Protein AF-A0A7G9W8E6-F1 (afdb_monomer_lite)

Radius of gyration: 17.07 Å; chains: 1; bounding box: 52×28×43 Å

Sequence (88 aa):
MDLKQIQSILSEFDELRNLTIQEIIKEIKKEALTYHDVHKNLNEADKQCVFNWEGSNKFSNLFSEISVLIEKEKRDLSLKNNSDKEVV

Structure (mmCIF, N/CA/C/O backbone):
data_AF-A0A7G9W8E6-F1
#
_entry.id   AF-A0A7G9W8E6-F1
#
loop_
_atom_site.group_PDB
_atom_site.id
_atom_site.type_symbol
_atom_site.labe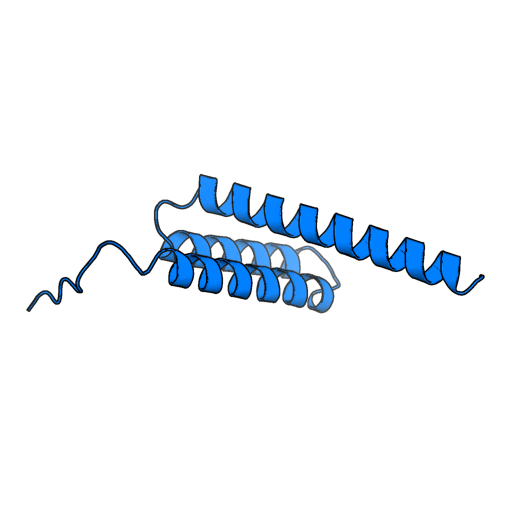l_atom_id
_atom_site.label_alt_id
_atom_site.label_comp_id
_atom_site.label_asym_id
_atom_site.label_entity_id
_atom_site.label_seq_id
_atom_site.pdbx_PDB_ins_code
_atom_site.Cartn_x
_atom_site.Cartn_y
_atom_site.Cartn_z
_atom_site.occupancy
_atom_site.B_iso_or_equiv
_atom_site.auth_seq_id
_atom_site.auth_comp_id
_atom_site.auth_asym_id
_atom_site.auth_atom_id
_atom_site.pdbx_PDB_model_num
ATOM 1 N N . MET A 1 1 ? 21.405 -5.212 -24.131 1.00 60.25 1 MET A N 1
ATOM 2 C CA . MET A 1 1 ? 21.004 -5.285 -22.714 1.00 60.25 1 MET A CA 1
ATOM 3 C C . MET A 1 1 ? 20.940 -6.758 -22.365 1.00 60.25 1 MET A C 1
ATOM 5 O O . MET A 1 1 ? 20.218 -7.482 -23.038 1.00 60.25 1 MET A O 1
ATOM 9 N N . ASP A 1 2 ? 21.794 -7.209 -21.451 1.00 86.81 2 ASP A N 1
ATOM 10 C CA . ASP A 1 2 ? 21.883 -8.619 -21.050 1.00 86.81 2 ASP A CA 1
ATOM 11 C C . ASP A 1 2 ? 20.689 -8.989 -20.151 1.00 86.81 2 ASP A C 1
ATOM 13 O O . ASP A 1 2 ? 20.194 -8.148 -19.399 1.00 86.81 2 ASP A O 1
ATOM 17 N N . LEU A 1 3 ? 20.221 -10.237 -20.205 1.00 86.94 3 LEU A N 1
ATOM 18 C CA . LEU A 1 3 ? 19.058 -10.724 -19.454 1.00 86.94 3 LEU A CA 1
ATOM 19 C C . LEU A 1 3 ? 19.212 -10.470 -17.943 1.00 86.94 3 LEU A C 1
ATOM 21 O O . LEU A 1 3 ? 18.255 -10.091 -17.272 1.00 86.94 3 LEU A O 1
ATOM 25 N N . LYS A 1 4 ? 20.441 -10.593 -17.426 1.00 87.19 4 LYS A N 1
ATOM 26 C CA . LYS A 1 4 ? 20.780 -10.300 -16.024 1.00 87.19 4 LYS A CA 1
ATOM 27 C C . LYS A 1 4 ? 20.593 -8.827 -15.658 1.00 87.19 4 LYS A C 1
ATOM 29 O O . LYS A 1 4 ? 20.165 -8.520 -14.552 1.00 87.19 4 LYS A O 1
ATOM 34 N N . GLN A 1 5 ? 20.881 -7.916 -16.588 1.00 85.62 5 GLN A N 1
ATOM 35 C CA . GLN A 1 5 ? 20.677 -6.481 -16.376 1.00 85.62 5 GLN A CA 1
ATOM 36 C C . GLN A 1 5 ? 19.183 -6.147 -16.333 1.00 85.62 5 GLN A C 1
ATOM 38 O O . GLN A 1 5 ? 18.763 -5.369 -15.485 1.00 85.62 5 GLN A O 1
ATOM 43 N N . ILE A 1 6 ? 18.374 -6.779 -17.196 1.00 87.94 6 ILE A N 1
ATOM 44 C CA . ILE A 1 6 ? 16.908 -6.643 -17.164 1.00 87.94 6 ILE A CA 1
ATOM 45 C C . ILE A 1 6 ? 16.364 -7.123 -15.810 1.00 87.94 6 ILE A C 1
ATOM 47 O O . ILE A 1 6 ? 15.569 -6.425 -15.190 1.00 87.94 6 ILE A O 1
ATOM 51 N N . GLN A 1 7 ? 16.819 -8.283 -15.327 1.00 85.69 7 GLN A N 1
ATOM 52 C CA . GLN A 1 7 ? 16.385 -8.841 -14.041 1.00 85.69 7 GLN A CA 1
ATOM 53 C C . GLN A 1 7 ? 16.763 -7.962 -12.842 1.00 85.69 7 GLN A C 1
ATOM 55 O O . GLN A 1 7 ? 15.938 -7.796 -11.945 1.00 85.69 7 GLN A O 1
ATOM 60 N N . SER A 1 8 ? 17.967 -7.377 -12.833 1.00 88.19 8 SER A N 1
ATOM 61 C CA . SER A 1 8 ? 18.385 -6.443 -11.773 1.00 88.19 8 SER A CA 1
ATOM 62 C C . SER A 1 8 ? 17.475 -5.220 -11.733 1.00 88.19 8 SER A C 1
ATOM 64 O O . SER A 1 8 ? 16.930 -4.897 -10.685 1.00 88.19 8 SER A O 1
ATOM 66 N N . ILE A 1 9 ? 17.226 -4.607 -12.897 1.00 88.19 9 ILE A N 1
ATOM 67 C CA . ILE A 1 9 ? 16.377 -3.414 -13.010 1.00 88.19 9 ILE A CA 1
ATOM 68 C C . ILE A 1 9 ? 14.945 -3.708 -12.551 1.00 88.19 9 ILE A C 1
ATOM 70 O O . ILE A 1 9 ? 14.354 -2.906 -11.836 1.00 88.19 9 ILE A O 1
ATOM 74 N N . LEU A 1 10 ? 14.383 -4.856 -12.941 1.00 84.44 10 LEU A N 1
ATOM 75 C CA . LEU A 1 10 ? 13.043 -5.252 -12.503 1.00 84.44 10 LEU A CA 1
ATOM 76 C C . LEU A 1 10 ? 12.985 -5.513 -10.992 1.00 84.44 10 LEU A C 1
ATOM 78 O O . LEU A 1 10 ? 12.019 -5.114 -10.354 1.00 84.44 10 LEU A O 1
ATOM 82 N N . SER A 1 11 ? 14.024 -6.124 -10.416 1.00 85.38 11 SER A N 1
ATOM 83 C CA . SER A 1 11 ? 14.079 -6.394 -8.972 1.00 85.38 11 SER A CA 1
ATOM 84 C C . SER A 1 11 ? 14.186 -5.104 -8.157 1.00 85.38 11 SER A C 1
ATOM 86 O O . SER A 1 11 ? 13.453 -4.932 -7.188 1.00 85.38 11 SER A O 1
ATOM 88 N N . GLU A 1 12 ? 15.046 -4.173 -8.578 1.00 87.19 12 GLU A N 1
A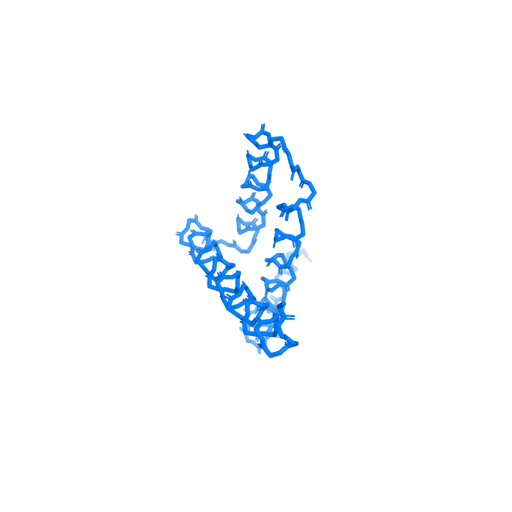TOM 89 C CA . GLU A 1 12 ? 15.169 -2.845 -7.960 1.00 87.19 12 GLU A CA 1
ATOM 90 C C . GLU A 1 12 ? 13.859 -2.056 -8.072 1.00 87.19 12 GLU A C 1
ATOM 92 O O . GLU A 1 12 ? 13.432 -1.404 -7.120 1.00 87.19 12 GLU A O 1
ATOM 97 N N . PHE A 1 13 ? 13.181 -2.145 -9.221 1.00 85.06 13 PHE A N 1
ATOM 98 C CA . PHE A 1 13 ? 11.874 -1.526 -9.414 1.00 85.06 13 PHE A CA 1
ATOM 99 C C . PHE A 1 13 ? 10.822 -2.092 -8.451 1.00 85.06 13 PHE A C 1
ATOM 101 O O . PHE A 1 13 ? 10.101 -1.322 -7.816 1.00 85.06 13 PHE A O 1
ATOM 108 N N . ASP A 1 14 ? 10.746 -3.417 -8.314 1.00 83.88 14 ASP A N 1
ATOM 109 C CA . ASP A 1 14 ? 9.816 -4.070 -7.391 1.00 83.88 14 ASP A CA 1
ATOM 110 C C . ASP A 1 14 ? 10.123 -3.723 -5.926 1.00 83.88 14 ASP A C 1
ATOM 112 O O . ASP A 1 14 ? 9.202 -3.490 -5.141 1.00 83.88 14 ASP A O 1
ATOM 116 N N . GLU A 1 15 ? 11.399 -3.626 -5.547 1.00 86.00 15 GLU A N 1
ATOM 117 C CA . GLU A 1 15 ? 11.809 -3.213 -4.202 1.00 86.00 15 GLU A CA 1
ATOM 118 C C . GLU A 1 15 ? 11.389 -1.768 -3.898 1.00 86.00 15 GLU A C 1
ATOM 120 O O . GLU A 1 15 ? 10.711 -1.518 -2.898 1.00 86.00 15 GLU A O 1
ATOM 125 N N . LEU A 1 16 ? 11.699 -0.822 -4.789 1.00 85.56 16 LEU A N 1
ATOM 126 C CA . LEU A 1 16 ? 11.311 0.587 -4.644 1.00 85.56 16 LEU A CA 1
ATOM 127 C C . LEU A 1 16 ? 9.792 0.765 -4.596 1.00 85.56 16 LEU A C 1
ATOM 129 O O . LEU A 1 16 ? 9.264 1.559 -3.812 1.00 85.56 16 LEU A O 1
ATOM 133 N N . ARG A 1 17 ? 9.072 0.002 -5.417 1.00 82.94 17 ARG A N 1
ATOM 134 C CA . ARG A 1 17 ? 7.613 -0.022 -5.417 1.00 82.94 17 ARG A CA 1
ATOM 135 C C . ARG A 1 17 ? 7.067 -0.523 -4.082 1.00 82.94 17 ARG A C 1
ATOM 137 O O . ARG A 1 17 ? 6.175 0.111 -3.524 1.00 82.94 17 ARG A O 1
ATOM 144 N N . ASN A 1 18 ? 7.608 -1.617 -3.551 1.00 81.31 18 ASN A N 1
ATOM 145 C CA . ASN A 1 18 ? 7.201 -2.151 -2.252 1.00 81.31 18 ASN A CA 1
ATOM 146 C C . ASN A 1 18 ? 7.474 -1.162 -1.114 1.00 81.31 18 ASN A C 1
ATOM 148 O O . ASN A 1 18 ? 6.616 -0.982 -0.251 1.00 81.31 18 ASN A O 1
ATOM 152 N N . LEU A 1 19 ? 8.621 -0.478 -1.128 1.00 86.44 19 LEU A N 1
ATOM 153 C CA . LEU A 1 19 ? 8.930 0.580 -0.160 1.00 86.44 19 LEU A CA 1
ATOM 154 C C . LEU A 1 19 ? 7.904 1.716 -0.230 1.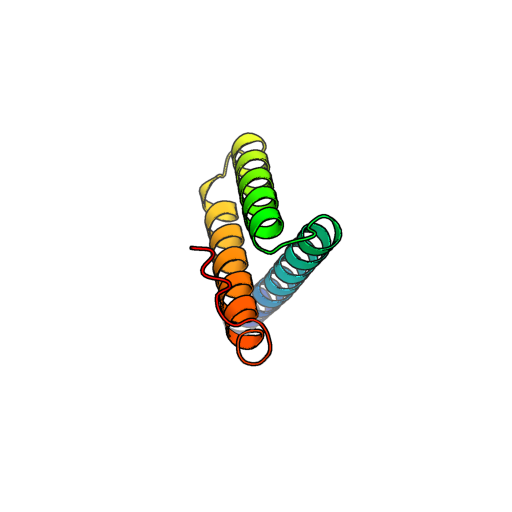00 86.44 19 LEU A C 1
ATOM 156 O O . LEU A 1 19 ? 7.351 2.111 0.793 1.00 86.44 19 LEU A O 1
ATOM 160 N N . THR A 1 20 ? 7.572 2.160 -1.443 1.00 84.75 20 THR A N 1
ATOM 161 C CA . THR A 1 20 ? 6.573 3.214 -1.673 1.00 84.75 20 THR A CA 1
ATOM 162 C C . THR A 1 20 ? 5.195 2.814 -1.134 1.00 84.75 20 THR A C 1
ATOM 164 O O . THR A 1 20 ? 4.532 3.597 -0.458 1.00 84.75 20 THR A O 1
ATOM 167 N N . ILE A 1 21 ? 4.765 1.572 -1.381 1.00 83.06 21 ILE A N 1
ATOM 168 C CA . ILE A 1 21 ? 3.510 1.017 -0.847 1.00 83.06 21 ILE A CA 1
ATOM 169 C C . ILE A 1 21 ? 3.493 1.081 0.685 1.00 83.06 21 ILE A C 1
ATOM 171 O O . ILE A 1 21 ? 2.500 1.511 1.275 1.00 83.06 21 ILE A O 1
ATOM 175 N N . GLN A 1 22 ? 4.583 0.670 1.337 1.00 82.50 22 GLN A N 1
ATOM 176 C CA . GLN A 1 22 ? 4.684 0.673 2.799 1.00 82.50 22 GLN A CA 1
ATOM 177 C C . GLN A 1 22 ? 4.639 2.091 3.378 1.00 82.50 22 GLN A C 1
ATOM 179 O O . GLN A 1 22 ? 3.982 2.314 4.395 1.00 82.50 22 GLN A O 1
ATOM 184 N N . GLU A 1 23 ? 5.286 3.058 2.728 1.00 86.00 23 GLU A N 1
ATOM 185 C CA . GLU A 1 23 ? 5.242 4.464 3.139 1.00 86.00 23 GLU A CA 1
ATOM 186 C C . GLU A 1 23 ? 3.834 5.055 3.025 1.00 86.00 23 GLU A C 1
ATOM 188 O O . GLU A 1 23 ? 3.355 5.668 3.979 1.00 86.00 23 GLU A O 1
ATOM 193 N N . ILE A 1 24 ? 3.129 4.799 1.917 1.00 83.00 24 ILE A N 1
ATOM 194 C CA . ILE A 1 24 ? 1.741 5.250 1.734 1.00 83.00 24 ILE A CA 1
ATOM 195 C C . ILE A 1 24 ? 0.838 4.657 2.821 1.00 83.00 24 ILE A C 1
ATOM 197 O O . ILE A 1 24 ? 0.077 5.383 3.461 1.00 83.00 24 ILE A O 1
ATOM 201 N N . ILE A 1 25 ? 0.945 3.349 3.080 1.00 82.06 25 ILE A N 1
ATOM 202 C CA . ILE A 1 25 ? 0.181 2.681 4.143 1.00 82.06 25 ILE A CA 1
ATOM 203 C C . ILE A 1 25 ? 0.473 3.318 5.504 1.00 82.06 25 ILE A C 1
ATOM 205 O O . ILE A 1 25 ? -0.447 3.544 6.292 1.00 82.06 25 ILE A O 1
ATOM 209 N N . LYS A 1 26 ? 1.744 3.601 5.794 1.00 83.00 26 LYS A N 1
ATOM 210 C CA . LYS A 1 26 ? 2.175 4.186 7.064 1.00 83.00 26 LYS A CA 1
ATOM 211 C C . LYS A 1 26 ? 1.595 5.584 7.275 1.00 83.00 26 LYS A C 1
ATOM 213 O O . LYS A 1 26 ? 1.077 5.843 8.359 1.00 83.00 26 LYS A O 1
ATOM 218 N N . GLU A 1 27 ? 1.649 6.458 6.273 1.00 83.50 27 GLU A N 1
ATOM 219 C CA . GLU A 1 27 ? 1.086 7.809 6.388 1.00 83.50 27 GLU A CA 1
ATOM 220 C C . GLU A 1 27 ? -0.447 7.775 6.481 1.00 83.50 27 GLU A C 1
ATOM 222 O O . GLU A 1 27 ? -1.014 8.421 7.359 1.00 83.50 27 GLU A O 1
ATOM 227 N N . ILE A 1 28 ? -1.130 6.927 5.701 1.00 81.19 28 ILE A N 1
ATOM 228 C CA . ILE A 1 28 ? -2.592 6.773 5.803 1.00 81.19 28 ILE A CA 1
ATOM 229 C C . ILE A 1 28 ? -3.006 6.300 7.201 1.00 81.19 28 ILE A C 1
ATOM 231 O O . ILE A 1 28 ? -3.952 6.830 7.783 1.00 81.19 28 ILE A O 1
ATOM 235 N N . LYS A 1 29 ? -2.295 5.319 7.770 1.00 75.44 29 LYS A N 1
ATOM 236 C CA . LYS A 1 29 ? -2.564 4.816 9.126 1.00 75.44 29 LYS A CA 1
ATOM 237 C C . LYS A 1 29 ? -2.265 5.829 10.221 1.00 75.44 29 LYS A C 1
ATOM 239 O O . LYS A 1 29 ? -2.870 5.757 11.281 1.00 75.44 29 LYS A O 1
ATOM 244 N N . LYS A 1 30 ? -1.326 6.745 9.997 1.00 77.88 30 LYS A N 1
ATOM 245 C CA . LYS A 1 30 ? -1.001 7.805 10.956 1.00 77.88 30 LYS A CA 1
ATOM 246 C C . LYS A 1 30 ? -2.149 8.805 11.097 1.00 77.88 30 LYS A C 1
ATOM 248 O O . LYS A 1 30 ? -2.358 9.333 12.184 1.00 77.88 30 LYS A O 1
ATOM 253 N N . GLU A 1 31 ? -2.885 9.045 10.016 1.00 73.62 31 GLU A N 1
ATOM 254 C CA . GLU A 1 31 ? -4.038 9.952 9.990 1.00 73.62 31 GLU A CA 1
ATOM 255 C C . GLU A 1 31 ? -5.371 9.253 10.307 1.00 73.62 31 GLU A C 1
ATOM 257 O O . GLU A 1 31 ? -6.357 9.915 10.630 1.00 73.62 31 GLU A O 1
ATOM 262 N N . ALA A 1 32 ? -5.414 7.920 10.239 1.00 77.06 32 ALA A N 1
ATOM 263 C CA . ALA A 1 32 ? -6.619 7.126 10.436 1.00 77.06 32 ALA A CA 1
ATOM 264 C C . ALA A 1 32 ? -6.723 6.543 11.856 1.00 77.06 32 ALA A C 1
ATOM 266 O O . ALA A 1 32 ? -5.812 5.882 12.348 1.00 77.06 32 ALA A O 1
ATOM 267 N N . LEU A 1 33 ? -7.881 6.723 12.497 1.00 70.12 33 LEU A N 1
ATOM 268 C CA . LEU A 1 33 ? -8.177 6.139 13.813 1.00 70.12 33 LEU A CA 1
ATOM 269 C C . LEU A 1 33 ? -8.827 4.755 13.703 1.00 70.12 33 LEU A C 1
ATOM 271 O O . LEU A 1 33 ? -8.757 3.951 14.633 1.00 70.12 33 LEU A O 1
ATOM 275 N N . THR A 1 34 ? -9.466 4.472 12.569 1.00 73.88 34 THR A N 1
ATOM 276 C CA . THR A 1 34 ? -10.155 3.21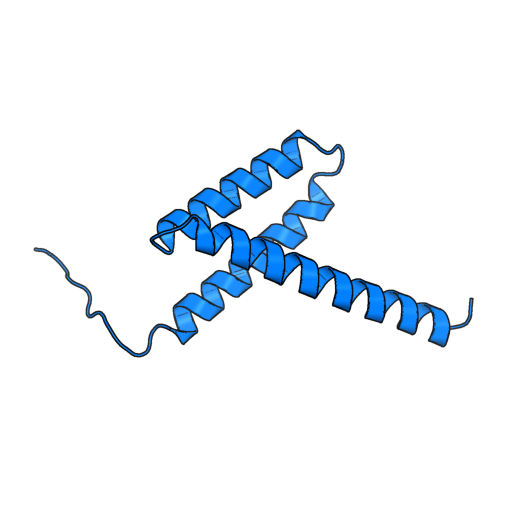0 12.294 1.00 73.88 34 THR A CA 1
ATOM 277 C C . THR A 1 34 ? -9.819 2.683 10.900 1.00 73.88 34 THR A C 1
ATOM 279 O O . THR A 1 34 ? -9.423 3.436 10.012 1.00 73.88 34 THR A O 1
ATOM 282 N N . TYR A 1 35 ? -10.051 1.389 10.656 1.00 72.69 35 TYR A N 1
ATOM 283 C CA . TYR A 1 35 ? -9.946 0.821 9.303 1.00 72.69 35 TYR A CA 1
ATOM 284 C C . TYR A 1 35 ? -10.884 1.494 8.300 1.00 72.69 35 TYR A C 1
ATOM 286 O O . TYR A 1 35 ? -10.560 1.589 7.120 1.00 72.69 35 TYR A O 1
ATOM 294 N N . HIS A 1 36 ? -12.038 1.979 8.761 1.00 74.56 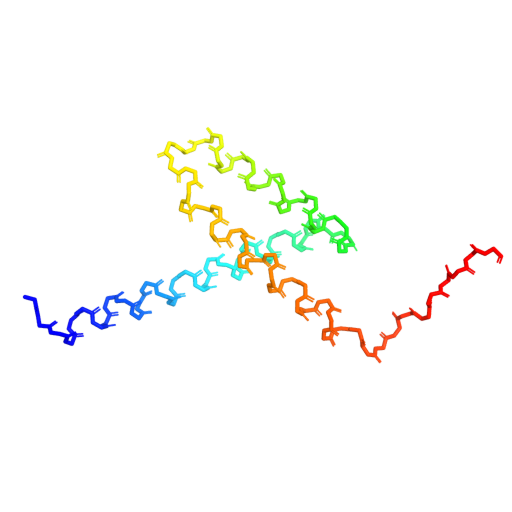36 HIS A N 1
ATOM 295 C CA . HIS A 1 36 ? -12.946 2.739 7.914 1.00 74.56 36 HIS A CA 1
ATOM 296 C C . HIS A 1 36 ? -12.288 4.038 7.422 1.00 74.56 36 HIS A C 1
ATOM 298 O O . HIS A 1 36 ? -12.347 4.338 6.229 1.00 74.56 36 HIS A O 1
ATOM 304 N N . ASP A 1 37 ? -11.586 4.746 8.310 1.00 74.94 37 ASP A N 1
ATOM 305 C CA . ASP A 1 37 ? -10.836 5.958 7.964 1.00 74.94 37 ASP A CA 1
ATOM 306 C C . ASP A 1 37 ? -9.654 5.645 7.039 1.00 74.94 37 ASP A C 1
ATOM 308 O O . ASP A 1 37 ? -9.411 6.385 6.091 1.00 74.94 37 ASP A O 1
ATOM 312 N N . VAL A 1 38 ? -8.979 4.504 7.235 1.00 78.19 38 VAL A N 1
ATOM 313 C CA . VAL A 1 38 ? -7.916 4.029 6.331 1.00 78.19 38 VAL A CA 1
ATOM 314 C C . VAL A 1 38 ? -8.445 3.871 4.902 1.00 78.19 38 VAL A C 1
ATOM 316 O O . VAL A 1 38 ? -7.847 4.400 3.969 1.00 78.19 38 VAL A O 1
ATOM 319 N N . HIS A 1 39 ? -9.579 3.187 4.706 1.00 77.50 39 HIS A N 1
ATOM 320 C CA . HIS A 1 39 ? -10.163 3.020 3.368 1.00 77.50 39 HIS A CA 1
ATOM 321 C C . HIS A 1 39 ? -10.633 4.344 2.763 1.00 77.50 39 HIS A C 1
ATOM 323 O O . HIS A 1 39 ? -10.492 4.555 1.557 1.00 77.50 39 HIS A O 1
ATOM 329 N N . LYS A 1 40 ? -11.192 5.235 3.587 1.00 81.38 40 LYS A N 1
ATOM 330 C CA . LYS A 1 40 ? -11.632 6.559 3.147 1.00 81.38 40 LYS A CA 1
ATOM 331 C C . LYS A 1 40 ? -10.449 7.398 2.659 1.00 81.38 40 LYS A C 1
ATOM 333 O O . LYS A 1 40 ? -10.493 7.882 1.530 1.00 81.38 40 LYS A O 1
ATOM 338 N N . ASN A 1 41 ? -9.390 7.495 3.460 1.00 82.12 41 ASN A N 1
ATOM 339 C CA . ASN A 1 41 ? -8.173 8.241 3.137 1.00 82.12 41 ASN A CA 1
ATOM 340 C C . ASN A 1 41 ? -7.459 7.647 1.914 1.00 82.12 41 ASN A C 1
ATOM 342 O O . ASN A 1 41 ? -6.992 8.384 1.051 1.00 82.12 41 ASN A O 1
ATOM 346 N N . LEU A 1 42 ? -7.439 6.316 1.785 1.00 84.69 42 LEU A N 1
ATOM 347 C CA . LEU A 1 42 ? -6.870 5.634 0.623 1.00 84.69 42 LEU A CA 1
ATOM 348 C C . LEU A 1 42 ? -7.617 5.964 -0.677 1.00 84.69 42 LEU A C 1
ATOM 350 O O . LEU A 1 42 ? -6.992 6.253 -1.691 1.00 84.69 42 LEU A O 1
ATOM 354 N N . ASN A 1 43 ? -8.950 5.947 -0.645 1.00 82.19 43 ASN A N 1
ATOM 355 C CA . ASN A 1 43 ? -9.786 6.292 -1.798 1.00 82.19 43 ASN A CA 1
ATOM 356 C C . ASN A 1 43 ? -9.660 7.780 -2.171 1.00 82.19 43 ASN A C 1
ATOM 358 O O . ASN A 1 43 ? -9.717 8.149 -3.341 1.00 82.19 43 ASN A O 1
ATOM 362 N N . GLU A 1 44 ? -9.489 8.653 -1.179 1.00 83.75 44 GLU A N 1
ATOM 363 C CA . GLU A 1 44 ? -9.247 10.076 -1.411 1.00 83.75 44 GLU A CA 1
ATOM 364 C C . GLU A 1 44 ? -7.874 10.321 -2.052 1.00 83.75 44 GLU A C 1
ATOM 366 O O . GLU A 1 44 ? -7.789 11.055 -3.037 1.00 83.75 44 GLU A O 1
ATOM 371 N N . ALA A 1 45 ? -6.833 9.632 -1.580 1.00 81.56 45 ALA A N 1
ATOM 372 C CA . ALA A 1 45 ? -5.504 9.661 -2.183 1.00 81.56 45 ALA A CA 1
ATOM 373 C C . ALA A 1 45 ? -5.506 9.128 -3.628 1.00 81.56 45 ALA A C 1
ATOM 375 O O . ALA A 1 45 ? -4.946 9.776 -4.512 1.00 81.56 45 ALA A O 1
ATOM 376 N N . ASP A 1 46 ? -6.193 8.011 -3.897 1.00 80.62 46 ASP A N 1
ATOM 377 C CA . ASP A 1 46 ? -6.335 7.457 -5.253 1.00 80.62 46 ASP A CA 1
ATOM 378 C C . ASP A 1 46 ? -6.988 8.473 -6.201 1.00 80.62 46 ASP A C 1
ATOM 380 O O . ASP A 1 46 ? -6.446 8.796 -7.258 1.00 80.62 46 ASP A O 1
ATOM 384 N N . LYS A 1 47 ? -8.098 9.094 -5.781 1.00 78.25 47 LYS A N 1
ATOM 385 C CA . LYS A 1 47 ? -8.775 10.140 -6.564 1.00 78.25 47 LYS A CA 1
ATOM 386 C C . LYS A 1 47 ? -7.887 11.351 -6.833 1.00 78.25 47 LYS A C 1
ATOM 388 O O . LYS A 1 47 ? -7.903 11.866 -7.950 1.00 78.25 47 LYS A O 1
ATOM 393 N N . GLN A 1 48 ? -7.122 11.810 -5.843 1.00 75.56 48 GLN A N 1
ATOM 394 C CA . GLN A 1 48 ? -6.198 12.933 -6.018 1.00 75.56 48 GLN A CA 1
ATOM 395 C C . GLN A 1 48 ? -5.064 12.586 -6.990 1.00 75.56 48 GLN A C 1
ATOM 397 O O . GLN A 1 48 ? -4.730 13.397 -7.854 1.00 75.56 48 GLN A O 1
ATOM 402 N N . CYS A 1 49 ? -4.506 11.376 -6.910 1.00 72.44 49 CYS A N 1
ATOM 403 C CA . CYS A 1 49 ? -3.486 10.901 -7.843 1.00 72.44 49 CYS A CA 1
ATOM 404 C C . CYS A 1 49 ? -4.028 10.762 -9.272 1.00 72.44 49 CYS A C 1
ATOM 406 O O . CYS A 1 49 ? -3.376 11.200 -10.218 1.00 72.44 49 CYS A O 1
ATOM 408 N N . VAL A 1 50 ? -5.230 10.204 -9.431 1.00 69.19 50 VAL A N 1
ATOM 409 C CA . VAL A 1 50 ? -5.902 10.048 -10.730 1.00 69.19 50 VAL A CA 1
ATOM 410 C C . VAL A 1 50 ? -6.235 11.400 -11.365 1.00 69.19 50 VAL A C 1
ATOM 412 O O . VAL A 1 50 ? -6.131 11.535 -12.581 1.00 69.19 50 VAL A O 1
ATOM 415 N N . PHE A 1 51 ? -6.617 12.399 -10.566 1.00 65.00 51 PHE A N 1
ATOM 416 C CA . PHE A 1 51 ? -6.937 13.741 -11.057 1.00 65.00 51 PHE A CA 1
ATOM 417 C C . PHE A 1 51 ? -5.688 14.550 -11.441 1.00 65.00 51 PHE A C 1
ATOM 419 O O . PHE A 1 51 ? -5.712 15.282 -12.427 1.00 65.00 51 PHE A O 1
ATOM 426 N N . ASN A 1 52 ? -4.595 14.413 -10.684 1.00 65.44 52 ASN A N 1
ATOM 427 C CA . ASN A 1 52 ? -3.394 15.233 -10.863 1.00 65.44 52 ASN A CA 1
ATOM 428 C C . ASN A 1 52 ? -2.415 14.708 -11.924 1.00 65.44 52 ASN A C 1
ATOM 430 O O . ASN A 1 52 ? -1.555 15.467 -12.369 1.00 65.44 52 ASN A O 1
ATOM 434 N N . TRP A 1 53 ? -2.492 13.435 -12.314 1.00 59.16 53 TRP A N 1
ATOM 435 C CA . TRP A 1 53 ? -1.585 12.846 -13.300 1.00 59.16 53 TRP A CA 1
ATOM 436 C C . TRP A 1 53 ? -2.356 12.283 -14.495 1.00 59.16 53 TRP A C 1
ATOM 438 O O . TRP A 1 53 ? -3.146 11.349 -14.355 1.00 59.16 53 TRP A O 1
ATOM 448 N N . GLU A 1 54 ? -2.059 12.790 -15.697 1.00 51.81 54 GLU A N 1
ATOM 449 C CA . GLU A 1 54 ? -2.436 12.162 -16.970 1.00 51.81 54 GLU A CA 1
ATOM 450 C C . GLU A 1 54 ? -1.765 10.775 -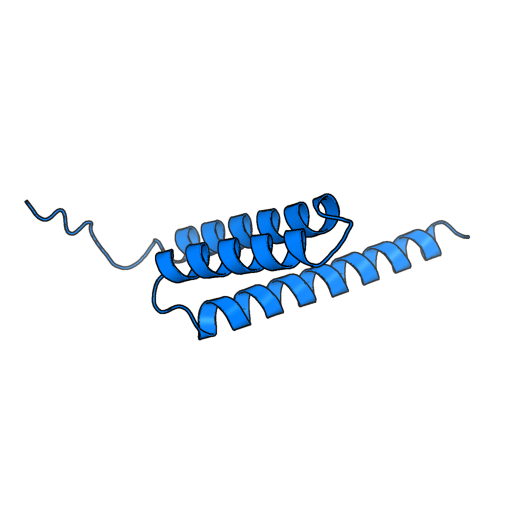17.080 1.00 51.81 54 GLU A C 1
ATOM 452 O O . GLU A 1 54 ? -0.676 10.610 -17.626 1.00 51.81 54 GLU A O 1
ATOM 457 N N . GLY A 1 55 ? -2.379 9.757 -16.470 1.00 55.31 55 GLY A N 1
ATOM 458 C CA . GLY A 1 55 ? -1.801 8.413 -16.363 1.00 55.31 55 GLY A CA 1
ATOM 459 C C . GLY A 1 55 ? -2.503 7.493 -15.360 1.00 55.31 55 GLY A C 1
ATOM 460 O O . GLY A 1 55 ? -1.850 6.634 -14.762 1.00 55.31 55 GLY A O 1
ATOM 461 N N . SER A 1 56 ? -3.816 7.671 -15.179 1.00 57.31 56 SER A N 1
ATOM 462 C CA . SER A 1 56 ? -4.664 7.065 -14.136 1.00 57.31 56 SER A CA 1
ATOM 463 C C . SER A 1 56 ? -4.503 5.550 -13.932 1.00 57.31 56 SER A C 1
ATOM 465 O O . SER A 1 56 ? -4.599 5.065 -12.806 1.00 57.31 56 SER A O 1
ATOM 467 N N . ASN A 1 57 ? -4.183 4.789 -14.982 1.00 61.09 57 ASN A N 1
ATOM 468 C CA . ASN A 1 57 ? -4.075 3.330 -14.881 1.00 61.09 57 ASN A CA 1
ATOM 469 C C . ASN A 1 57 ? -2.859 2.844 -14.077 1.00 61.09 57 ASN A C 1
ATOM 471 O O . ASN A 1 57 ? -2.911 1.757 -13.504 1.00 61.09 57 ASN A O 1
ATOM 475 N N . LYS A 1 58 ? -1.757 3.607 -14.023 1.00 61.41 58 LYS A N 1
ATOM 476 C CA . LYS A 1 58 ? -0.540 3.150 -13.325 1.00 61.41 58 LYS A CA 1
ATOM 477 C C . LYS A 1 58 ? -0.683 3.228 -11.805 1.00 61.41 58 LYS A C 1
ATOM 479 O O . LYS A 1 58 ? -0.218 2.328 -11.112 1.00 61.41 58 LYS A O 1
ATOM 484 N N . PHE A 1 59 ? -1.357 4.260 -11.302 1.00 67.94 59 PHE A N 1
ATOM 485 C CA . PHE A 1 59 ? -1.582 4.431 -9.865 1.00 67.94 59 PHE A CA 1
ATOM 486 C C . PHE A 1 59 ? -2.737 3.580 -9.350 1.00 67.94 59 PHE A C 1
ATOM 488 O O . PHE A 1 59 ? -2.635 3.043 -8.252 1.00 67.94 59 PHE A O 1
ATOM 495 N N . SER A 1 60 ? -3.773 3.354 -10.162 1.00 68.88 60 SER A N 1
ATOM 496 C CA . SER A 1 60 ? -4.906 2.512 -9.761 1.00 68.88 60 SER A CA 1
ATOM 497 C C . SER A 1 60 ? -4.474 1.087 -9.370 1.00 68.88 60 SER A C 1
ATOM 499 O O . SER A 1 60 ? -4.961 0.535 -8.381 1.00 68.88 60 SER A O 1
ATOM 501 N N . ASN A 1 61 ? -3.476 0.517 -10.062 1.00 77.62 61 ASN A N 1
ATOM 502 C CA . ASN A 1 61 ? -2.888 -0.775 -9.682 1.00 77.62 61 ASN A CA 1
ATOM 503 C C . ASN A 1 61 ? -2.172 -0.719 -8.321 1.00 77.62 61 ASN A C 1
ATOM 505 O O . ASN A 1 61 ? -2.289 -1.649 -7.526 1.00 77.62 61 ASN A O 1
ATOM 509 N N . LEU A 1 62 ? -1.465 0.379 -8.035 1.00 78.56 62 LEU A N 1
ATOM 510 C CA . LEU A 1 62 ? -0.764 0.590 -6.768 1.00 78.56 62 LEU A CA 1
ATOM 511 C C . LEU A 1 62 ? -1.753 0.685 -5.595 1.00 78.56 62 LEU A C 1
ATOM 513 O O . LEU A 1 62 ? -1.604 -0.016 -4.596 1.00 78.56 62 LEU A O 1
ATOM 517 N N . PHE A 1 63 ? -2.802 1.499 -5.735 1.00 81.25 63 PHE A N 1
ATOM 518 C CA . PHE A 1 63 ? -3.843 1.662 -4.714 1.00 81.25 63 PHE A CA 1
ATOM 519 C C . PHE A 1 63 ? -4.681 0.392 -4.512 1.00 81.25 63 PHE A C 1
ATOM 521 O O . PHE A 1 63 ? -5.088 0.085 -3.386 1.00 81.25 63 PHE A O 1
ATOM 528 N N . SER A 1 64 ? -4.877 -0.398 -5.570 1.00 82.62 64 SER A N 1
ATOM 529 C CA . SER A 1 64 ? -5.514 -1.717 -5.477 1.00 82.62 64 SER A CA 1
ATOM 530 C C . SER A 1 64 ? -4.684 -2.691 -4.638 1.00 82.62 64 SER A C 1
ATOM 532 O O . SER A 1 64 ? -5.224 -3.376 -3.770 1.00 82.62 64 SER A O 1
ATOM 534 N N . GLU A 1 65 ? -3.366 -2.731 -4.829 1.00 83.88 65 GLU A N 1
ATOM 535 C CA . GLU A 1 65 ? -2.481 -3.572 -4.015 1.00 83.88 65 GLU A CA 1
ATOM 536 C C . GLU A 1 65 ? -2.405 -3.118 -2.563 1.00 83.88 65 GLU A C 1
ATOM 538 O O . GLU A 1 65 ? -2.480 -3.952 -1.660 1.00 83.88 65 GLU A O 1
ATOM 543 N N . ILE A 1 66 ? -2.337 -1.806 -2.330 1.00 85.12 66 ILE A N 1
ATOM 544 C CA . ILE A 1 66 ? -2.407 -1.236 -0.983 1.00 85.12 66 ILE A CA 1
ATOM 545 C C . ILE A 1 66 ? -3.709 -1.668 -0.291 1.00 85.12 66 ILE A C 1
ATOM 547 O O . ILE A 1 66 ? -3.675 -2.123 0.854 1.00 85.12 66 ILE A O 1
ATOM 551 N N . SER A 1 67 ? -4.843 -1.611 -0.995 1.00 84.75 67 SER A N 1
ATOM 552 C CA . SER A 1 67 ? -6.140 -2.059 -0.469 1.00 84.75 67 SER A CA 1
ATOM 553 C C . SER A 1 67 ? -6.120 -3.538 -0.069 1.00 84.75 67 SER A C 1
ATOM 555 O O . SER A 1 67 ? -6.592 -3.892 1.012 1.00 84.75 67 SER A O 1
ATOM 557 N N . VAL A 1 68 ? -5.538 -4.407 -0.904 1.00 86.38 68 VAL A N 1
ATOM 558 C CA . VAL A 1 68 ? -5.402 -5.845 -0.610 1.00 86.38 68 VAL A CA 1
ATOM 559 C C . VAL A 1 68 ? -4.506 -6.089 0.605 1.00 86.38 68 VAL A C 1
ATOM 561 O O . VAL A 1 68 ? -4.818 -6.955 1.423 1.00 86.38 68 VAL A O 1
ATOM 564 N N . LEU A 1 69 ? -3.404 -5.348 0.744 1.00 84.25 69 LEU A N 1
ATOM 565 C CA . LEU A 1 69 ? -2.499 -5.466 1.891 1.00 84.25 69 LEU A CA 1
ATOM 566 C C . LEU A 1 69 ? -3.177 -5.044 3.197 1.00 84.25 69 LEU A C 1
ATOM 568 O O . LEU A 1 69 ? -3.086 -5.771 4.183 1.00 84.25 69 LEU A O 1
ATOM 572 N N . ILE A 1 70 ? -3.912 -3.931 3.186 1.00 81.69 70 ILE A N 1
ATOM 573 C CA . ILE A 1 70 ? -4.669 -3.452 4.352 1.00 81.69 70 ILE A CA 1
ATOM 574 C C . ILE A 1 70 ? -5.752 -4.463 4.753 1.00 81.69 70 ILE A C 1
ATOM 576 O O . ILE A 1 70 ? -5.916 -4.752 5.937 1.00 81.69 70 ILE A O 1
ATOM 580 N N . GLU A 1 71 ? -6.463 -5.046 3.785 1.00 80.44 71 GLU A N 1
ATOM 581 C CA . GLU A 1 71 ? -7.468 -6.083 4.048 1.00 80.44 71 GLU A CA 1
ATOM 582 C C . GLU A 1 71 ? -6.854 -7.375 4.605 1.00 80.44 71 GLU A C 1
ATOM 584 O O . GLU A 1 71 ? -7.425 -7.982 5.513 1.00 80.44 71 GLU A O 1
ATOM 589 N N . LYS A 1 72 ? -5.681 -7.795 4.113 1.00 79.94 72 LYS A N 1
ATOM 590 C CA . LYS A 1 72 ? -4.937 -8.924 4.697 1.00 79.94 72 LYS A CA 1
ATOM 591 C C . LYS A 1 72 ? -4.530 -8.635 6.137 1.00 79.94 72 LYS A C 1
ATOM 593 O O . LYS A 1 72 ? -4.767 -9.464 7.003 1.00 79.94 72 LYS A O 1
ATOM 598 N N . GLU A 1 73 ? -4.005 -7.447 6.410 1.00 74.50 73 GLU A N 1
ATOM 599 C CA . GLU A 1 73 ? -3.597 -7.054 7.758 1.00 74.50 73 GLU A CA 1
ATOM 600 C C . GLU A 1 73 ? -4.782 -6.978 8.730 1.00 74.50 73 GLU A C 1
ATOM 602 O O . GLU A 1 73 ? -4.687 -7.443 9.862 1.00 74.50 73 GLU A O 1
ATOM 607 N N . LYS A 1 74 ? -5.934 -6.467 8.282 1.00 72.00 74 LYS A N 1
ATOM 608 C CA . LYS A 1 74 ? -7.186 -6.483 9.051 1.00 72.00 74 LYS A CA 1
ATOM 609 C C . LYS A 1 74 ? -7.636 -7.910 9.385 1.00 72.00 74 LYS A C 1
ATOM 611 O O . LYS A 1 74 ? -8.113 -8.154 10.492 1.00 72.00 74 LYS A O 1
ATOM 616 N N . ARG A 1 75 ? -7.477 -8.857 8.453 1.00 64.25 75 ARG A N 1
ATOM 617 C CA . ARG A 1 75 ? -7.762 -10.284 8.691 1.00 64.25 75 ARG A CA 1
ATOM 618 C C . ARG A 1 75 ? -6.747 -10.932 9.634 1.00 64.25 75 ARG A C 1
ATOM 620 O O . ARG A 1 75 ? -7.158 -11.701 10.494 1.00 64.25 75 ARG A O 1
ATOM 627 N N . ASP A 1 76 ? -5.467 -10.590 9.532 1.00 59.75 76 ASP A N 1
ATOM 628 C CA . ASP A 1 76 ? -4.418 -11.117 10.418 1.00 59.75 76 ASP A CA 1
ATOM 629 C C . ASP A 1 76 ? -4.518 -10.550 11.846 1.00 59.75 76 ASP A C 1
ATOM 631 O O . ASP A 1 76 ? -4.207 -11.238 12.819 1.00 59.75 76 ASP A O 1
ATOM 635 N N . LEU A 1 77 ? -5.040 -9.329 12.004 1.00 55.44 77 LEU A N 1
ATOM 636 C CA . LEU A 1 77 ? -5.400 -8.751 13.305 1.00 55.44 77 LEU A CA 1
ATOM 637 C C . LEU A 1 77 ? -6.718 -9.321 13.867 1.00 55.44 77 LEU A C 1
ATOM 639 O O . LEU A 1 77 ? -6.975 -9.235 15.069 1.00 55.44 77 LEU A O 1
ATOM 643 N N . SER A 1 78 ? -7.516 -10.000 13.039 1.00 48.97 78 SER A N 1
ATOM 644 C CA . SER A 1 78 ? -8.786 -10.642 13.401 1.00 48.97 78 SER A CA 1
ATOM 645 C C . SER A 1 78 ? -8.615 -12.043 14.019 1.00 48.97 78 SER A C 1
ATOM 647 O O . SER A 1 78 ? -9.327 -12.986 13.670 1.00 48.97 78 SER A O 1
ATOM 649 N N . LEU A 1 79 ? -7.738 -12.183 15.017 1.00 45.72 79 LEU A N 1
ATOM 650 C CA . LEU A 1 79 ? -7.839 -13.302 15.967 1.00 45.72 79 LEU A CA 1
ATOM 651 C C . LEU A 1 79 ? -7.867 -12.908 17.445 1.00 45.72 79 LEU A C 1
ATOM 653 O O . LEU A 1 79 ? -8.038 -13.798 18.276 1.00 45.72 79 LEU A O 1
ATOM 657 N N . LYS A 1 80 ? -7.821 -11.615 17.809 1.00 43.09 80 LYS A N 1
ATOM 658 C CA . LYS A 1 80 ? -8.198 -11.176 19.167 1.00 43.09 80 LYS A CA 1
ATOM 659 C C . LYS A 1 80 ? -8.863 -9.795 19.182 1.00 43.09 80 LYS A C 1
ATOM 661 O O . LYS A 1 80 ? -8.206 -8.785 18.973 1.00 43.09 80 LYS A O 1
ATOM 666 N N . ASN A 1 81 ? -10.136 -9.807 19.584 1.00 45.00 81 ASN A N 1
ATOM 667 C CA . ASN A 1 81 ? -10.973 -8.697 20.059 1.00 45.00 81 ASN A CA 1
ATOM 668 C C . ASN A 1 81 ? -11.607 -7.806 18.980 1.00 45.00 81 ASN A C 1
ATOM 670 O O . ASN A 1 81 ? -11.118 -6.733 18.653 1.00 45.00 81 ASN A O 1
ATOM 674 N N . ASN A 1 82 ? -12.809 -8.151 18.540 1.00 40.72 82 ASN A N 1
ATOM 675 C CA . ASN A 1 82 ? -14.027 -7.913 19.306 1.00 40.72 82 ASN A CA 1
ATOM 676 C C . ASN A 1 82 ? -15.134 -8.716 18.639 1.00 40.72 82 ASN A C 1
ATOM 678 O O . ASN A 1 82 ? -15.414 -8.532 17.460 1.00 40.72 82 ASN A O 1
ATOM 682 N N . SER A 1 83 ? -15.723 -9.616 19.418 1.00 42.62 83 SER A N 1
ATOM 683 C CA . SER A 1 83 ? -17.109 -10.027 19.272 1.00 42.62 83 SER A CA 1
ATOM 684 C C . SER A 1 83 ? -17.917 -8.868 18.709 1.00 42.62 83 SER A C 1
ATOM 686 O O . SER A 1 83 ? -17.894 -7.776 19.288 1.00 42.62 83 SER A O 1
ATOM 688 N N . ASP A 1 84 ? -18.587 -9.121 17.588 1.00 41.25 84 ASP A N 1
ATOM 689 C CA . ASP A 1 84 ? -19.709 -8.333 17.122 1.00 41.25 84 ASP A CA 1
ATOM 690 C C . ASP A 1 84 ? -20.516 -7.881 18.339 1.00 41.25 84 ASP A C 1
ATOM 692 O O . ASP A 1 84 ? -21.242 -8.646 18.976 1.00 41.25 84 ASP A O 1
ATOM 696 N N . LYS A 1 85 ? -20.353 -6.606 18.695 1.00 43.62 85 LYS A N 1
ATOM 697 C CA . LYS A 1 85 ? -21.430 -5.865 19.324 1.00 43.62 85 LYS A CA 1
ATOM 698 C C . LYS A 1 85 ? -22.478 -5.712 18.230 1.00 43.62 85 LYS A C 1
ATOM 700 O O . LYS A 1 85 ? -22.611 -4.640 17.646 1.00 43.62 85 LYS A O 1
ATOM 705 N N . GLU A 1 86 ? -23.212 -6.788 17.965 1.00 41.12 86 GLU A N 1
ATOM 706 C CA . GLU A 1 86 ? -24.598 -6.657 17.555 1.00 41.12 86 GLU A CA 1
ATOM 707 C C . GLU A 1 86 ? -25.315 -6.003 18.735 1.00 41.12 86 GLU A C 1
ATOM 709 O O . GLU A 1 86 ? -25.707 -6.613 19.726 1.00 41.12 86 GLU A O 1
ATOM 714 N N . VAL A 1 87 ? -25.356 -4.678 18.654 1.00 44.41 87 VAL A N 1
ATOM 715 C CA . VAL A 1 87 ? -26.444 -3.897 19.208 1.00 44.41 87 VAL A CA 1
ATOM 716 C C . VAL A 1 87 ? -27.677 -4.307 18.406 1.00 44.41 87 VAL A C 1
ATOM 718 O O . VAL A 1 87 ? -27.764 -3.946 17.234 1.00 44.41 87 VAL A O 1
ATOM 721 N N . VAL A 1 88 ? -28.550 -5.112 19.016 1.00 36.50 88 VAL A N 1
ATOM 722 C CA . VAL A 1 88 ? -30.015 -4.956 19.171 1.00 36.50 88 VAL A CA 1
ATOM 723 C C . VAL A 1 88 ? -30.547 -6.191 19.898 1.00 36.50 88 VAL A C 1
ATOM 725 O O . VAL A 1 88 ? -30.315 -7.318 19.415 1.00 36.50 88 VAL A O 1
#

Secondary structure (DSSP, 8-state):
--HHHHHHHHHHHHHHHHHHHHHHHHHHHHH-SSHHHHHHHHHHHHHHHHHHSS-HHHHHHHHHHHHHHHHHHHHHHTTSS-------

pLDDT: mean 73.3, std 14.39, range [36.5, 88.19]

Foldseek 3Di:
DDPVVVVVVVVVVVVVLVVVLVVLQVVQVVPDPDLVSSVVVLVVVLVVVCVPDPPSVVVVVSSVVSVVVSVVVVVVVPPDDDDPPPDD

Organism: Alkalicella caledoniensis (NCBI:txid2731377)